Protein AF-A0A2H0S6E7-F1 (afdb_monomer)

Mean predicted aligned error: 13.84 Å

Foldseek 3Di:
DDDDDDDDDDDDDDDPDDDDDDPVVVVVCVVVVVVVVPVPPDPVVVVVVQVVQQVVVVVVVVVCCVVLQEAPDAQDVVVQLVCLVVVHADALVSQQDPRGRHKHKDALVRLVVQQVVVCPPPPNDGSSWHWFQFCVLDIDIGHSVNHDHPHMDIGTSNRGHDHHDD

pLDDT: mean 78.13, std 21.1, range [37.84, 97.75]

Sequence (166 aa):
MKPDETLPEGDENTQSEAEVPTEETAAWYAPYIEAGRQSGVIRGEEFEEVETARQRKEAELLRRREAKEVSPHDFDLNFIFRLNEIDVPLTRKDLVHETGNQAVVITREKLEEISELSSNYGDGRDLGYVDFIHVSGERRLIESEDIREGDVLILYPEELGDEEKT

Structure (mmCIF, N/CA/C/O backbone):
data_AF-A0A2H0S6E7-F1
#
_entry.id   AF-A0A2H0S6E7-F1
#
loop_
_atom_site.group_PDB
_atom_site.id
_atom_site.type_symbol
_atom_site.label_atom_id
_atom_site.label_alt_id
_atom_site.label_comp_id
_atom_site.label_asym_id
_atom_site.label_entity_id
_atom_site.label_seq_id
_atom_site.pdbx_PDB_ins_code
_atom_site.Cartn_x
_atom_site.Cartn_y
_atom_site.Cartn_z
_atom_site.occupancy
_atom_site.B_iso_or_equiv
_atom_site.auth_seq_id
_atom_site.auth_comp_id
_atom_site.auth_asym_id
_atom_site.auth_atom_id
_atom_site.pdbx_PDB_model_num
ATOM 1 N N . MET A 1 1 ? 19.839 0.578 59.502 1.00 45.38 1 MET A N 1
ATOM 2 C CA . MET A 1 1 ? 19.230 -0.220 58.417 1.00 45.38 1 MET A CA 1
ATOM 3 C C . MET A 1 1 ? 17.795 0.249 58.266 1.00 45.38 1 MET A C 1
ATOM 5 O O . MET A 1 1 ? 17.191 0.589 59.274 1.00 45.38 1 MET A O 1
ATOM 9 N N . LYS A 1 2 ? 17.369 0.440 57.015 1.00 51.38 2 LYS A N 1
ATOM 10 C CA . LYS A 1 2 ? 16.165 1.172 56.589 1.00 51.38 2 LYS A CA 1
ATOM 11 C C . LYS A 1 2 ? 14.859 0.459 57.003 1.00 51.38 2 LYS A C 1
ATOM 13 O O . LYS A 1 2 ? 14.926 -0.743 57.252 1.00 51.38 2 LYS A O 1
ATOM 18 N N . PRO A 1 3 ? 13.732 1.190 57.106 1.00 46.44 3 PRO A N 1
ATOM 19 C CA . PRO A 1 3 ? 12.453 0.639 57.534 1.00 46.44 3 PRO A CA 1
ATOM 20 C C . PRO A 1 3 ? 11.753 -0.164 56.431 1.00 46.44 3 PRO A C 1
ATOM 22 O O . PRO A 1 3 ? 12.040 -0.016 55.246 1.00 46.44 3 PRO A O 1
ATOM 25 N N . ASP A 1 4 ? 10.854 -1.010 56.916 1.00 46.75 4 ASP A N 1
ATOM 26 C CA . ASP A 1 4 ? 9.838 -1.805 56.238 1.00 46.75 4 ASP A CA 1
ATOM 27 C C . ASP A 1 4 ? 8.847 -0.877 55.503 1.00 46.75 4 ASP A C 1
ATOM 29 O O . ASP A 1 4 ? 8.225 -0.022 56.136 1.00 46.75 4 ASP A O 1
ATOM 33 N N . GLU A 1 5 ? 8.726 -1.011 54.181 1.00 49.41 5 GLU A N 1
ATOM 34 C CA . GLU A 1 5 ? 7.696 -0.350 53.368 1.00 49.41 5 GLU A CA 1
ATOM 35 C C . GLU A 1 5 ? 6.802 -1.432 52.759 1.00 49.41 5 GLU A C 1
ATOM 37 O O . GLU A 1 5 ? 7.127 -2.073 51.760 1.00 49.41 5 GLU A O 1
ATOM 42 N N . THR A 1 6 ? 5.659 -1.636 53.407 1.00 50.47 6 THR A N 1
ATOM 43 C CA . THR A 1 6 ? 4.494 -2.323 52.856 1.00 50.47 6 THR A CA 1
ATOM 44 C C . THR A 1 6 ? 3.800 -1.367 51.885 1.00 50.47 6 THR A C 1
ATOM 46 O O . THR A 1 6 ? 3.368 -0.287 52.285 1.00 50.47 6 THR A O 1
ATOM 49 N N . LEU A 1 7 ? 3.694 -1.750 50.610 1.00 48.72 7 LEU A N 1
ATOM 50 C CA . LEU A 1 7 ? 2.843 -1.065 49.633 1.00 48.72 7 LEU A CA 1
ATOM 51 C C . LEU A 1 7 ? 1.454 -1.731 49.607 1.00 48.72 7 LEU A C 1
ATOM 53 O O . LEU A 1 7 ? 1.390 -2.962 49.654 1.00 48.72 7 LEU A O 1
ATOM 57 N N . PRO A 1 8 ? 0.355 -0.957 49.548 1.00 47.78 8 PRO A N 1
ATOM 58 C CA . PRO A 1 8 ? -0.999 -1.498 49.487 1.00 47.78 8 PRO A CA 1
ATOM 59 C C . PRO A 1 8 ? -1.353 -2.030 48.090 1.00 47.78 8 PRO A C 1
ATOM 61 O O . PRO A 1 8 ? -0.970 -1.454 47.072 1.00 47.78 8 PRO A O 1
ATOM 64 N N . GLU A 1 9 ? -2.123 -3.119 48.071 1.00 48.03 9 GLU A N 1
ATOM 65 C CA . GLU A 1 9 ? -2.846 -3.627 46.902 1.00 48.03 9 GLU A CA 1
ATOM 66 C C . GLU A 1 9 ? -3.889 -2.590 46.455 1.00 48.03 9 GLU A C 1
ATOM 68 O O . GLU A 1 9 ? -4.710 -2.141 47.257 1.00 48.03 9 GLU A O 1
ATOM 73 N N . GLY A 1 10 ? -3.834 -2.194 45.182 1.00 37.84 10 GLY A N 1
ATOM 74 C CA . GLY A 1 10 ? -4.830 -1.346 44.533 1.00 37.84 10 GLY A CA 1
ATOM 75 C C . GLY A 1 10 ? -5.520 -2.118 43.414 1.00 37.84 10 GLY A C 1
ATOM 76 O O . GLY A 1 10 ? -4.942 -2.300 42.345 1.00 37.84 10 GLY A O 1
ATOM 77 N N . ASP A 1 11 ? -6.739 -2.577 43.690 1.00 49.28 11 ASP A N 1
ATOM 78 C CA . ASP A 1 11 ? -7.761 -2.904 42.694 1.00 49.28 11 ASP A CA 1
ATOM 79 C C . ASP A 1 11 ? -8.113 -1.634 41.922 1.00 49.28 11 ASP A C 1
ATOM 81 O O . ASP A 1 11 ? -8.662 -0.746 42.559 1.00 49.28 11 ASP A O 1
ATOM 85 N N . GLU A 1 12 ? -7.917 -1.565 40.599 1.00 46.47 12 GLU A N 1
ATOM 86 C CA . GLU A 1 12 ? -8.745 -0.711 39.729 1.00 46.47 12 GLU A CA 1
ATOM 87 C C . GLU A 1 12 ? -8.973 -1.365 38.357 1.00 46.47 12 GLU A C 1
ATOM 89 O O . GLU A 1 12 ? -8.114 -1.457 37.480 1.00 46.47 12 GLU A O 1
ATOM 94 N N . ASN A 1 13 ? -10.202 -1.853 38.225 1.00 49.59 13 ASN A N 1
ATOM 95 C CA . ASN A 1 13 ? -10.937 -2.082 36.998 1.00 49.59 13 ASN A CA 1
ATOM 96 C C . ASN A 1 13 ? -11.122 -0.743 36.264 1.00 49.59 13 ASN A C 1
ATOM 98 O O . ASN A 1 13 ? -11.917 0.078 36.717 1.00 49.59 13 ASN A O 1
ATOM 102 N N . THR A 1 14 ? -10.455 -0.545 35.125 1.00 41.72 14 THR A N 1
ATOM 103 C CA . THR A 1 14 ? -10.719 0.609 34.253 1.00 41.72 14 THR A CA 1
ATOM 104 C C . THR A 1 14 ? -11.032 0.121 32.847 1.00 41.72 14 THR A C 1
ATOM 106 O O . THR A 1 14 ? -10.150 -0.178 32.043 1.00 41.72 14 THR A O 1
ATOM 109 N N . GLN A 1 15 ? -12.331 0.022 32.569 1.00 45.66 15 GLN A N 1
ATOM 110 C CA . GLN A 1 15 ? -12.871 0.054 31.217 1.00 45.66 15 GLN A CA 1
ATOM 111 C C . GLN A 1 15 ? -12.485 1.413 30.615 1.00 45.66 15 GLN A C 1
ATOM 113 O O . GLN A 1 15 ? -12.929 2.440 31.119 1.00 45.66 15 GLN A O 1
ATOM 118 N N . SER A 1 16 ? -11.638 1.447 29.582 1.00 44.03 16 SER A N 1
ATOM 119 C CA . SER A 1 16 ? -11.405 2.686 28.836 1.00 44.03 16 SER A CA 1
ATOM 120 C C . SER A 1 16 ? -12.591 2.908 27.898 1.00 44.03 16 SER A C 1
ATOM 122 O O . SER A 1 16 ? -12.662 2.327 26.813 1.00 44.03 16 SER A O 1
ATOM 124 N N . GLU A 1 17 ? -13.558 3.697 28.354 1.00 42.41 17 GLU A N 1
ATOM 125 C CA . GLU A 1 17 ? -14.570 4.299 27.492 1.00 42.41 17 GLU A CA 1
ATOM 126 C C . GLU A 1 17 ? -13.861 5.169 26.445 1.00 42.41 17 GLU A C 1
ATOM 128 O O . GLU A 1 17 ? -13.003 5.985 26.777 1.00 42.41 17 GLU A O 1
ATOM 133 N N . ALA A 1 18 ? -14.185 4.959 25.169 1.00 42.47 18 ALA A N 1
ATOM 134 C CA . ALA A 1 18 ? -13.727 5.813 24.086 1.00 42.47 18 ALA A CA 1
ATOM 135 C C . ALA A 1 18 ? -14.282 7.228 24.310 1.00 42.47 18 ALA A C 1
ATOM 137 O O . ALA A 1 18 ? -15.495 7.443 24.245 1.00 42.47 18 ALA A O 1
ATOM 138 N N . GLU A 1 19 ? -13.401 8.181 24.610 1.00 43.06 19 GLU A N 1
ATOM 139 C CA . GLU A 1 19 ? -13.774 9.580 24.787 1.00 43.06 19 GLU A CA 1
ATOM 140 C C . GLU A 1 19 ? -14.281 10.149 23.456 1.00 43.06 19 GLU A C 1
ATOM 142 O O . GLU A 1 19 ? -13.556 10.263 22.468 1.00 43.06 19 GLU A O 1
ATOM 147 N N . VAL A 1 20 ? -15.566 10.499 23.433 1.00 51.00 20 VAL A N 1
ATOM 148 C CA . VAL A 1 20 ? -16.179 11.289 22.365 1.00 51.00 20 VAL A CA 1
ATOM 149 C C . VAL A 1 20 ? -15.522 12.680 22.379 1.00 51.00 20 VAL A C 1
ATOM 151 O O . VAL A 1 20 ? -15.433 13.272 23.459 1.00 51.00 20 VAL A O 1
ATOM 154 N N . PRO A 1 21 ? -15.074 13.235 21.234 1.00 42.25 21 PRO A N 1
ATOM 155 C CA . PRO A 1 21 ? -14.410 14.536 21.206 1.00 42.25 21 PRO A CA 1
ATOM 156 C C . PRO A 1 21 ? -15.311 15.625 21.799 1.00 42.25 21 PRO A C 1
ATOM 158 O O . PRO A 1 21 ? -16.470 15.774 21.405 1.00 42.25 21 PRO A O 1
ATOM 161 N N . THR A 1 22 ? -14.791 16.382 22.763 1.00 56.28 22 THR A N 1
ATOM 162 C CA . THR A 1 22 ? -15.520 17.460 23.443 1.00 56.28 22 THR A CA 1
ATOM 163 C C . THR A 1 22 ? -15.576 18.727 22.582 1.00 56.28 22 THR A C 1
ATOM 165 O O . THR A 1 22 ? -14.706 18.952 21.735 1.00 56.28 22 THR A O 1
ATOM 168 N N . GLU A 1 23 ? -16.564 19.602 22.830 1.00 50.84 23 GLU A N 1
ATOM 169 C CA . GLU A 1 23 ? -16.734 20.905 22.144 1.00 50.84 23 GLU A CA 1
ATOM 170 C C . GLU A 1 23 ? -15.456 21.773 22.145 1.00 50.84 23 GLU A C 1
ATOM 172 O O . GLU A 1 23 ? -15.263 22.603 21.258 1.00 50.84 23 GLU A O 1
ATOM 177 N N . GLU A 1 24 ? -14.546 21.549 23.094 1.00 44.34 24 GLU A N 1
ATOM 178 C CA . GLU A 1 24 ? -13.273 22.263 23.207 1.00 44.34 24 GLU A CA 1
ATOM 179 C C . GLU A 1 24 ? -12.261 21.866 22.115 1.00 44.34 24 GLU A C 1
ATOM 181 O O . GLU A 1 24 ? -11.566 22.729 21.576 1.00 44.34 24 GLU A O 1
ATOM 186 N N . THR A 1 25 ? -12.233 20.591 21.700 1.00 50.44 25 THR A N 1
ATOM 187 C CA . THR A 1 25 ? -11.406 20.151 20.557 1.00 50.44 25 THR A CA 1
ATOM 188 C C . THR A 1 25 ? -11.932 20.689 19.228 1.00 50.44 25 THR A C 1
ATOM 190 O O . THR A 1 25 ? -11.141 21.076 18.370 1.00 50.44 25 THR A O 1
ATOM 193 N N . ALA A 1 26 ? -13.253 20.827 19.079 1.00 48.19 26 ALA A N 1
ATOM 194 C CA . ALA A 1 26 ? -13.870 21.429 17.896 1.00 48.19 26 ALA A CA 1
ATOM 195 C C . ALA A 1 26 ? -13.549 22.933 17.758 1.00 48.19 26 ALA A C 1
ATOM 197 O O . ALA A 1 26 ? -13.371 23.435 16.647 1.00 48.19 26 ALA A O 1
ATOM 198 N N . ALA A 1 27 ? -13.410 23.653 18.876 1.00 43.56 27 ALA A N 1
ATOM 199 C CA . ALA A 1 27 ? -13.082 25.079 18.879 1.00 43.56 27 ALA A CA 1
ATOM 200 C C . ALA A 1 27 ? -11.638 25.382 18.431 1.00 43.56 27 ALA A C 1
ATOM 202 O O . ALA A 1 27 ? -11.373 26.467 17.913 1.00 43.56 27 ALA A O 1
ATOM 203 N N . TRP A 1 28 ? -10.708 24.430 18.581 1.00 43.50 28 TRP A N 1
ATOM 204 C CA . TRP A 1 28 ? -9.303 24.610 18.191 1.00 43.50 28 TRP A CA 1
ATOM 205 C C . TRP A 1 28 ? -9.097 24.594 16.664 1.00 43.50 28 TRP A C 1
ATOM 207 O O . TRP A 1 28 ? -8.212 25.276 16.147 1.00 43.50 28 TRP A O 1
ATOM 217 N N . TYR A 1 29 ? -9.957 23.882 15.927 1.00 41.94 29 TYR A N 1
ATOM 218 C CA . TYR A 1 29 ? -9.893 23.769 14.463 1.00 41.94 29 TYR A CA 1
ATOM 219 C C . TYR A 1 29 ? -10.697 24.840 13.711 1.00 41.94 29 TYR A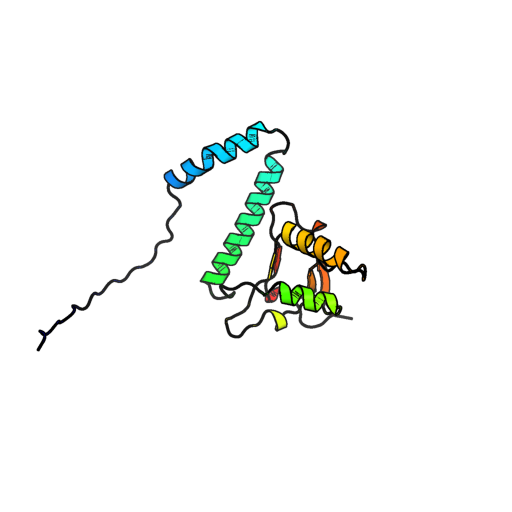 C 1
ATOM 221 O O . TYR A 1 29 ? -10.454 25.071 12.525 1.00 41.94 29 TYR A O 1
ATOM 229 N N . ALA A 1 30 ? -11.610 25.540 14.392 1.00 44.47 30 ALA A N 1
ATOM 230 C CA . ALA A 1 30 ? -12.478 26.555 13.795 1.00 44.47 30 ALA A CA 1
ATOM 231 C C . ALA A 1 30 ? -11.744 27.621 12.938 1.00 44.47 30 ALA A C 1
ATOM 233 O O . ALA A 1 30 ? -12.173 27.848 11.805 1.00 44.47 30 ALA A O 1
ATOM 234 N N . PRO A 1 31 ? -10.619 28.231 13.375 1.00 41.88 31 PRO A N 1
ATOM 235 C CA . PRO A 1 31 ? -9.940 29.249 12.567 1.00 41.88 31 PRO A CA 1
ATOM 236 C C . PRO A 1 31 ? -9.196 28.689 11.338 1.00 41.88 31 PRO A C 1
ATOM 238 O O . PRO A 1 31 ? -8.975 29.429 10.380 1.00 41.88 31 PRO A O 1
ATOM 241 N N . TYR A 1 32 ? -8.835 27.400 11.322 1.00 46.06 32 TYR A N 1
ATOM 242 C CA . TYR A 1 32 ? -8.163 26.769 10.174 1.00 46.06 32 TYR A CA 1
ATOM 243 C C . TYR A 1 32 ? -9.148 26.433 9.049 1.00 46.06 32 TYR A C 1
ATOM 245 O O . TYR A 1 32 ? -8.845 26.657 7.876 1.00 46.06 32 TYR A O 1
ATOM 253 N N . ILE A 1 33 ? -10.361 26.002 9.410 1.00 51.38 33 ILE A N 1
ATOM 254 C CA . ILE A 1 33 ? -11.469 25.795 8.463 1.00 51.38 33 ILE A CA 1
ATOM 255 C C . ILE A 1 33 ? -11.861 27.127 7.803 1.00 51.38 33 ILE A C 1
ATOM 257 O O . ILE A 1 33 ? -12.112 27.204 6.598 1.00 51.38 33 ILE A O 1
ATOM 261 N N . GLU A 1 34 ? -11.865 28.213 8.575 1.00 45.66 34 GLU A N 1
ATOM 262 C CA . GLU A 1 34 ? -12.273 29.531 8.088 1.00 45.66 34 GLU A CA 1
ATOM 263 C C . GLU A 1 34 ? -11.228 30.177 7.156 1.00 45.66 34 GLU A C 1
ATOM 265 O O . GLU A 1 34 ? -11.596 30.840 6.181 1.00 45.66 34 GLU A O 1
ATOM 270 N N . ALA A 1 35 ? -9.934 29.910 7.377 1.00 49.06 35 ALA A N 1
ATOM 271 C CA . ALA A 1 35 ? -8.847 30.347 6.497 1.00 49.06 35 ALA A CA 1
ATOM 272 C C . ALA A 1 35 ? -8.871 29.646 5.123 1.00 49.06 35 ALA A C 1
ATOM 274 O O . ALA A 1 35 ? -8.631 30.292 4.100 1.00 49.06 35 ALA A O 1
ATOM 275 N N . GLY A 1 36 ? -9.235 28.358 5.074 1.00 45.06 36 GLY A N 1
ATOM 276 C CA . GLY A 1 36 ? -9.428 27.621 3.818 1.00 45.06 36 GLY A CA 1
ATOM 277 C C . GLY A 1 36 ? -10.602 28.151 2.985 1.00 45.06 36 GLY A C 1
ATOM 278 O O . GLY A 1 36 ? -10.528 28.214 1.758 1.00 45.06 36 GLY A O 1
ATOM 279 N N . ARG A 1 37 ? -11.660 28.641 3.644 1.00 45.47 37 ARG A N 1
ATOM 280 C CA . ARG A 1 37 ? -12.848 29.211 2.986 1.00 45.47 37 ARG A CA 1
ATOM 281 C C . ARG A 1 37 ? -12.580 30.555 2.297 1.00 45.47 37 ARG A C 1
ATOM 283 O O . ARG A 1 37 ? -13.272 30.898 1.341 1.00 45.47 37 ARG A O 1
ATOM 290 N N . GLN A 1 38 ? -11.593 31.323 2.767 1.00 46.00 38 GLN A N 1
ATOM 291 C CA . GLN A 1 38 ? -11.274 32.652 2.229 1.00 46.00 38 GLN A CA 1
ATOM 292 C C . GLN A 1 38 ? -10.371 32.626 0.987 1.00 46.00 38 GLN A C 1
ATOM 294 O O . GLN A 1 38 ? -10.330 33.622 0.265 1.00 46.00 38 GLN A O 1
ATOM 299 N N . SER A 1 39 ? -9.668 31.521 0.704 1.00 46.34 39 SER A N 1
ATOM 300 C CA . SER A 1 39 ? -8.706 31.473 -0.408 1.00 46.34 39 SER A CA 1
ATOM 301 C C . SER A 1 39 ? -9.340 31.185 -1.773 1.00 46.34 39 SER A C 1
ATOM 303 O O . SER A 1 39 ? -8.715 31.467 -2.789 1.00 46.34 39 SER A O 1
ATOM 305 N N . GLY A 1 40 ? -10.578 30.677 -1.830 1.00 45.66 40 GLY A N 1
ATOM 306 C CA . GLY A 1 40 ? -11.354 30.549 -3.072 1.00 45.66 40 GLY A CA 1
ATOM 307 C C . GLY A 1 40 ? -10.752 29.646 -4.159 1.00 45.66 40 GLY A C 1
ATOM 308 O O . GLY A 1 40 ? -11.231 29.685 -5.291 1.00 45.66 40 GLY A O 1
ATOM 309 N N . VAL A 1 41 ? -9.726 28.846 -3.854 1.00 45.94 41 VAL A N 1
ATOM 310 C CA . VAL A 1 41 ? -9.036 28.005 -4.853 1.00 45.94 41 VAL A CA 1
ATOM 311 C C . VAL A 1 41 ? -9.563 26.572 -4.883 1.00 45.94 41 VAL A C 1
ATOM 313 O O . VAL A 1 41 ? -9.234 25.833 -5.804 1.00 45.94 41 VAL A O 1
ATOM 316 N N . ILE A 1 42 ? -10.460 26.186 -3.969 1.00 45.69 42 ILE A N 1
ATOM 317 C CA . ILE A 1 42 ? -10.987 24.825 -3.968 1.00 45.69 42 ILE A CA 1
ATOM 318 C C . ILE A 1 42 ? -12.498 24.786 -3.773 1.00 45.69 42 ILE A C 1
ATOM 320 O O . ILE A 1 42 ? -13.046 25.407 -2.861 1.00 45.69 42 ILE A O 1
ATOM 324 N N . ARG A 1 43 ? -13.186 24.071 -4.670 1.00 48.69 43 ARG A N 1
ATOM 325 C CA . ARG A 1 43 ? -14.610 23.753 -4.541 1.00 48.69 43 ARG A CA 1
ATOM 326 C C . ARG A 1 43 ? -14.778 22.920 -3.272 1.00 48.69 43 ARG A C 1
ATOM 328 O O . ARG A 1 43 ? -14.425 21.749 -3.269 1.00 48.69 43 ARG A O 1
ATOM 335 N N . GLY A 1 44 ? -15.295 23.538 -2.209 1.00 44.88 44 GLY A N 1
ATOM 336 C CA . GLY A 1 44 ? -15.376 22.944 -0.867 1.00 44.88 44 GLY A CA 1
ATOM 337 C C . GLY A 1 44 ? -16.019 21.554 -0.794 1.00 44.88 44 GLY A C 1
ATOM 338 O O . GLY A 1 44 ? -15.698 20.803 0.112 1.00 44.88 44 GLY A O 1
ATOM 339 N N . GLU A 1 45 ? -16.842 21.168 -1.770 1.00 50.91 45 GLU A N 1
ATOM 340 C CA . GLU A 1 45 ? -17.465 19.838 -1.829 1.00 50.91 45 GLU A CA 1
ATOM 341 C C . GLU A 1 45 ? -16.460 18.705 -2.120 1.00 50.91 45 GLU A C 1
ATOM 343 O O . GLU A 1 45 ? -16.577 17.622 -1.558 1.00 50.91 45 GLU A O 1
ATOM 348 N N . GLU A 1 46 ? -15.450 18.942 -2.965 1.00 48.59 46 GLU A N 1
ATOM 349 C CA . GLU A 1 46 ? -14.478 17.910 -3.367 1.00 48.59 46 GLU A CA 1
ATOM 350 C C . GLU A 1 46 ? -13.447 17.643 -2.259 1.00 48.59 46 GLU A C 1
ATOM 352 O O . GLU A 1 46 ? -13.043 16.504 -2.033 1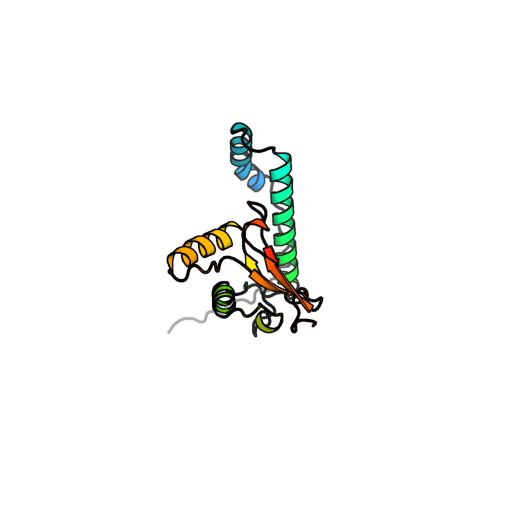.00 48.59 46 GLU A O 1
ATOM 357 N N . PHE A 1 47 ? -13.092 18.685 -1.502 1.00 53.38 47 PHE A N 1
ATOM 358 C CA . PHE A 1 47 ? -12.221 18.567 -0.330 1.00 53.38 47 PHE A CA 1
ATOM 359 C C . PHE A 1 47 ? -12.923 17.886 0.844 1.00 53.38 47 PHE A C 1
ATOM 361 O O . PHE A 1 47 ? -12.340 16.994 1.457 1.00 53.38 47 PHE A O 1
ATOM 368 N N . GLU A 1 48 ? -14.186 18.236 1.112 1.00 57.84 48 GLU A N 1
ATOM 369 C CA . GLU A 1 48 ? -14.990 17.552 2.131 1.00 57.84 48 GLU A CA 1
ATOM 370 C C . GLU A 1 48 ? -15.163 16.056 1.803 1.00 57.84 48 GLU A C 1
ATOM 372 O O . GLU A 1 48 ? -15.090 15.218 2.704 1.00 57.84 48 GLU A O 1
ATOM 377 N N . GLU A 1 49 ? -15.335 15.686 0.526 1.00 65.81 49 GLU A N 1
ATOM 378 C CA . GLU A 1 49 ? -15.443 14.282 0.105 1.00 65.81 49 GLU A CA 1
ATOM 379 C C . GLU A 1 49 ? -14.141 13.498 0.343 1.00 65.81 49 GLU A C 1
ATOM 381 O O . GLU A 1 49 ? -14.189 12.392 0.891 1.00 65.81 49 GLU A O 1
ATOM 386 N N . VAL A 1 50 ? -12.985 14.057 -0.035 1.00 59.34 50 VAL A N 1
ATOM 387 C CA . VAL A 1 50 ? -11.680 13.395 0.132 1.00 59.34 50 VAL A CA 1
ATOM 388 C C . VAL A 1 50 ? -11.293 13.278 1.602 1.00 59.34 50 VAL A C 1
ATOM 390 O O . VAL A 1 50 ? -10.896 12.198 2.042 1.00 59.34 50 VAL A O 1
ATOM 393 N N . GLU A 1 51 ? -11.471 14.341 2.385 1.00 67.19 51 GLU A N 1
ATOM 394 C CA . GLU A 1 51 ? -11.193 14.314 3.821 1.00 67.19 51 GLU A CA 1
ATOM 395 C C . GLU A 1 51 ? -12.072 13.267 4.520 1.00 67.19 51 GLU A C 1
ATOM 397 O O . GLU A 1 51 ? -11.584 12.454 5.308 1.00 67.19 51 GLU A O 1
ATOM 402 N N . THR A 1 52 ? -13.348 13.184 4.135 1.00 80.19 52 THR A N 1
ATOM 403 C CA . THR A 1 52 ? -14.260 12.152 4.636 1.00 80.19 52 THR A CA 1
ATOM 404 C C . THR A 1 52 ? -13.826 10.742 4.211 1.00 80.19 52 THR A C 1
ATOM 406 O O . THR A 1 52 ? -13.947 9.795 4.993 1.00 80.19 52 THR A O 1
ATOM 409 N N . ALA A 1 53 ? -13.333 10.556 2.982 1.00 82.38 53 ALA A N 1
ATOM 410 C CA . ALA A 1 53 ? -12.862 9.259 2.493 1.00 82.38 53 ALA A CA 1
ATOM 411 C C . ALA A 1 53 ? -11.608 8.788 3.242 1.00 82.38 53 ALA A C 1
ATOM 413 O O . ALA A 1 53 ? -11.569 7.646 3.710 1.00 82.38 53 ALA A O 1
ATOM 414 N N . ARG A 1 54 ? -10.630 9.678 3.428 1.00 90.69 54 ARG A N 1
ATOM 415 C CA . ARG A 1 54 ? -9.426 9.410 4.213 1.00 90.69 54 ARG A CA 1
ATOM 416 C C . ARG A 1 54 ? -9.758 9.067 5.661 1.00 90.69 54 ARG A C 1
ATOM 418 O O . ARG A 1 54 ? -9.341 8.015 6.137 1.00 90.69 54 ARG A O 1
ATOM 425 N N . GLN A 1 55 ? -10.568 9.890 6.329 1.00 91.50 55 GLN A N 1
ATOM 426 C CA . GLN A 1 55 ? -10.982 9.644 7.714 1.00 91.50 55 GLN A CA 1
ATOM 427 C C . GLN A 1 55 ? -11.668 8.279 7.869 1.00 91.50 55 GLN A C 1
ATOM 429 O O . GLN A 1 55 ? -11.417 7.568 8.838 1.00 91.50 55 GLN A O 1
ATOM 434 N N . ARG A 1 56 ? -12.497 7.863 6.899 1.00 92.25 56 ARG A N 1
ATOM 435 C CA . ARG A 1 56 ? -13.120 6.526 6.903 1.00 92.25 56 ARG A CA 1
ATOM 436 C C . ARG A 1 56 ? -12.093 5.401 6.774 1.00 92.25 56 ARG A C 1
ATOM 438 O O . ARG A 1 56 ? -12.207 4.410 7.491 1.00 92.25 56 ARG A O 1
ATOM 445 N N . LYS A 1 57 ? -11.112 5.536 5.876 1.00 93.19 57 LYS A N 1
ATOM 446 C CA . LYS A 1 57 ? -10.039 4.544 5.687 1.00 93.19 57 LYS A CA 1
ATOM 447 C C . LYS A 1 57 ? -9.172 4.413 6.942 1.00 93.19 57 LYS A C 1
ATOM 449 O O . LYS A 1 57 ? -8.905 3.300 7.385 1.00 93.19 57 LYS A O 1
ATOM 454 N N . GLU A 1 58 ? -8.788 5.537 7.543 1.00 95.00 58 GLU A N 1
ATOM 455 C CA . GLU A 1 58 ? -7.989 5.577 8.773 1.00 95.00 58 GLU A CA 1
ATOM 456 C C . GLU A 1 58 ? -8.770 5.035 9.984 1.00 95.00 58 GLU A C 1
ATOM 458 O O . GLU A 1 58 ? -8.221 4.268 10.778 1.00 95.00 58 GLU A O 1
ATOM 463 N N . ALA A 1 59 ? -10.065 5.353 10.101 1.00 93.25 59 ALA A N 1
ATOM 464 C CA . ALA A 1 59 ? -10.930 4.800 11.143 1.00 93.25 59 ALA A CA 1
ATOM 465 C C . ALA A 1 59 ? -11.103 3.278 11.007 1.00 93.25 59 ALA A C 1
ATOM 467 O O . ALA A 1 59 ? -11.076 2.560 12.006 1.00 93.25 59 ALA A O 1
ATOM 468 N N . GLU A 1 60 ? -11.242 2.767 9.782 1.00 95.38 60 GLU A N 1
ATOM 469 C CA . GLU A 1 60 ? -11.299 1.324 9.533 1.00 95.38 60 GLU A CA 1
ATOM 470 C C . GLU A 1 60 ? -9.971 0.633 9.877 1.00 95.38 60 GLU A C 1
ATOM 472 O O . GLU A 1 60 ? -9.978 -0.421 10.515 1.00 95.38 60 GLU A O 1
ATOM 477 N N . LEU A 1 61 ? -8.832 1.239 9.526 1.00 95.12 61 LEU A N 1
ATOM 478 C CA . LEU A 1 61 ? -7.513 0.733 9.912 1.00 95.12 61 LEU A CA 1
ATOM 479 C C . LEU A 1 61 ? -7.373 0.654 11.439 1.00 95.12 61 LEU A C 1
ATOM 481 O O . LEU A 1 61 ? -6.922 -0.366 11.966 1.00 95.12 61 LEU A O 1
ATOM 485 N N . LEU A 1 62 ? -7.795 1.698 12.159 1.00 95.62 62 LEU A N 1
ATOM 486 C CA . LEU A 1 62 ? -7.795 1.712 13.622 1.00 95.62 62 LEU A CA 1
ATOM 487 C C . LEU A 1 62 ? -8.678 0.595 14.194 1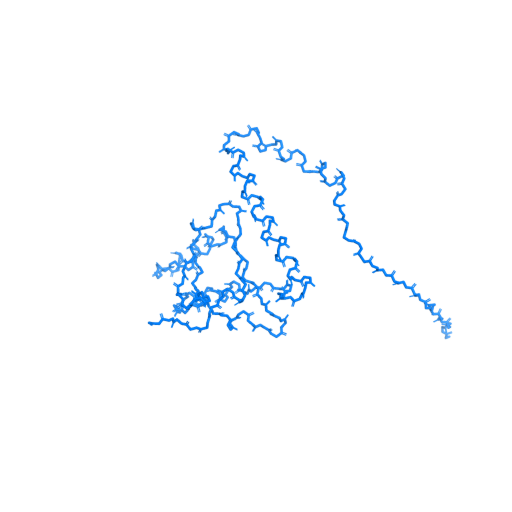.00 95.62 62 LEU A C 1
ATOM 489 O O . LEU A 1 62 ? -8.207 -0.188 15.019 1.00 95.62 62 LEU A O 1
ATOM 493 N N . ARG A 1 63 ? -9.913 0.453 13.694 1.00 96.81 63 ARG A N 1
ATOM 494 C CA . ARG A 1 63 ? -10.844 -0.611 14.106 1.00 96.81 63 ARG A CA 1
ATOM 495 C C . ARG A 1 63 ? -10.222 -2.002 13.953 1.00 96.81 63 ARG A C 1
ATOM 497 O O . ARG A 1 63 ? -10.348 -2.845 14.840 1.00 96.81 63 ARG A O 1
ATOM 504 N N . ARG A 1 64 ? -9.534 -2.254 12.837 1.00 95.25 64 ARG A N 1
ATOM 505 C CA . ARG A 1 64 ? -8.868 -3.540 12.561 1.00 95.25 64 ARG A CA 1
ATOM 506 C C . ARG A 1 64 ? -7.671 -3.793 13.474 1.00 95.25 64 ARG A C 1
ATOM 508 O O . ARG A 1 64 ? -7.459 -4.930 13.898 1.00 95.25 64 ARG A O 1
ATOM 515 N N . ARG A 1 65 ? -6.912 -2.747 13.813 1.00 94.62 65 ARG A N 1
ATOM 516 C CA . ARG A 1 65 ? -5.814 -2.821 14.791 1.00 94.62 65 ARG A CA 1
ATOM 517 C C . ARG A 1 65 ? -6.327 -3.160 16.190 1.00 94.62 65 ARG A C 1
ATOM 519 O O . ARG A 1 65 ? -5.777 -4.042 16.844 1.00 94.62 65 ARG A O 1
ATOM 526 N N . GLU A 1 66 ? -7.417 -2.531 16.625 1.00 94.31 66 GLU A N 1
ATOM 527 C CA . GLU A 1 66 ? -8.073 -2.834 17.906 1.00 94.31 66 GLU A CA 1
ATOM 528 C C . GLU A 1 66 ? -8.617 -4.269 17.953 1.00 94.31 66 GLU A C 1
ATOM 530 O O . GLU A 1 66 ? -8.465 -4.968 18.959 1.00 94.31 66 GLU A O 1
ATOM 535 N N . ALA A 1 67 ? -9.172 -4.748 16.835 1.00 95.00 67 ALA A N 1
ATOM 536 C CA . ALA A 1 67 ? -9.610 -6.132 16.662 1.00 95.00 67 ALA A CA 1
ATOM 537 C C . ALA A 1 67 ? -8.451 -7.143 16.528 1.00 95.00 67 ALA A C 1
ATOM 539 O O . ALA A 1 67 ? -8.696 -8.350 16.522 1.00 95.00 67 ALA A O 1
ATOM 540 N N . LYS A 1 68 ? -7.194 -6.674 16.459 1.00 93.81 68 LYS A N 1
ATOM 541 C CA . LYS A 1 68 ? -5.978 -7.477 16.225 1.00 93.81 68 LYS A CA 1
ATOM 542 C C . LYS A 1 68 ? -5.986 -8.247 14.899 1.00 93.81 68 LYS A C 1
ATOM 544 O O . LYS A 1 68 ? -5.286 -9.249 14.763 1.00 93.81 68 LYS A O 1
ATOM 549 N N . GLU A 1 69 ? -6.767 -7.783 13.927 1.00 93.38 69 GLU A N 1
ATOM 550 C CA . GLU A 1 69 ? -6.785 -8.311 12.556 1.00 93.38 69 GLU A CA 1
ATOM 551 C C . GLU A 1 69 ? -5.553 -7.830 11.771 1.00 93.38 69 G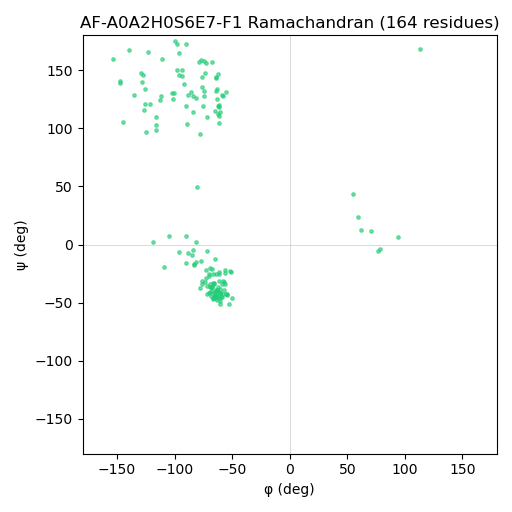LU A C 1
ATOM 553 O O . GLU A 1 69 ? -5.018 -8.557 10.933 1.00 93.38 69 GLU A O 1
ATOM 558 N N . VAL A 1 70 ? -5.079 -6.623 12.099 1.00 94.44 70 VAL A N 1
ATOM 559 C CA . VAL A 1 70 ? -3.899 -5.966 11.526 1.00 94.44 70 VAL A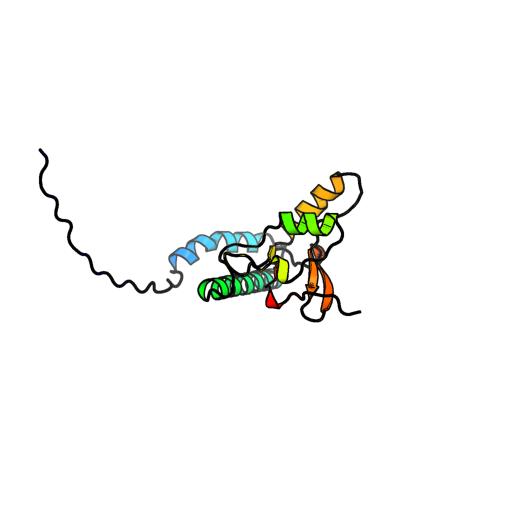 CA 1
ATOM 560 C C . VAL A 1 70 ? -2.974 -5.515 12.661 1.00 94.44 70 VAL A C 1
ATOM 562 O O . VAL A 1 70 ? -3.421 -5.143 13.746 1.00 94.44 70 VAL A O 1
ATOM 565 N N . SER A 1 71 ? -1.670 -5.559 12.419 1.00 95.00 71 SER A N 1
ATOM 566 C CA . SER A 1 71 ? -0.623 -5.096 13.321 1.00 95.00 71 SER A CA 1
ATOM 567 C C . SER A 1 71 ? -0.749 -3.586 13.575 1.00 95.00 71 SER A C 1
ATOM 569 O O . SER A 1 71 ? -1.102 -2.832 12.664 1.00 95.00 71 SER A O 1
ATOM 571 N N . PRO A 1 72 ? -0.406 -3.092 14.779 1.00 93.19 72 PRO A N 1
ATOM 572 C CA . PRO A 1 72 ? -0.275 -1.653 15.013 1.00 93.19 72 PRO A CA 1
ATOM 573 C C . PRO A 1 72 ? 0.874 -1.016 14.214 1.00 93.19 72 PRO A C 1
ATOM 575 O O . PRO A 1 72 ? 0.966 0.207 14.163 1.00 93.19 72 PRO A O 1
ATOM 578 N N . HIS A 1 73 ? 1.754 -1.827 13.619 1.00 93.12 73 HIS A N 1
ATOM 579 C CA . HIS A 1 73 ? 2.873 -1.374 12.805 1.00 93.12 73 HIS A CA 1
ATOM 580 C C . HIS A 1 73 ? 2.573 -1.543 11.318 1.00 93.12 73 HIS A C 1
ATOM 582 O O . HIS A 1 73 ? 2.200 -2.631 10.876 1.00 93.12 73 HIS A O 1
ATOM 588 N N . ASP A 1 74 ? 2.805 -0.476 10.560 1.00 93.75 74 ASP A N 1
ATOM 589 C CA . ASP A 1 74 ? 2.678 -0.485 9.107 1.00 93.75 74 ASP A CA 1
ATOM 590 C C . ASP A 1 74 ? 3.841 -1.218 8.439 1.00 93.75 74 ASP A C 1
ATOM 592 O O . ASP A 1 74 ? 4.918 -1.402 9.018 1.00 93.75 74 ASP A O 1
ATOM 596 N N . PHE A 1 75 ? 3.591 -1.660 7.212 1.00 94.31 75 PHE A N 1
ATOM 597 C CA . PHE A 1 75 ? 4.579 -2.306 6.366 1.00 94.31 75 PHE A CA 1
ATOM 598 C C . PHE A 1 75 ? 5.725 -1.345 6.007 1.00 94.31 75 PHE A C 1
ATOM 600 O O . PHE A 1 75 ? 5.515 -0.149 5.799 1.00 94.31 75 PHE A O 1
ATOM 607 N N . ASP A 1 76 ? 6.949 -1.868 5.912 1.00 93.06 76 ASP A N 1
ATOM 608 C CA . ASP A 1 76 ? 8.132 -1.066 5.586 1.00 93.06 76 ASP A CA 1
A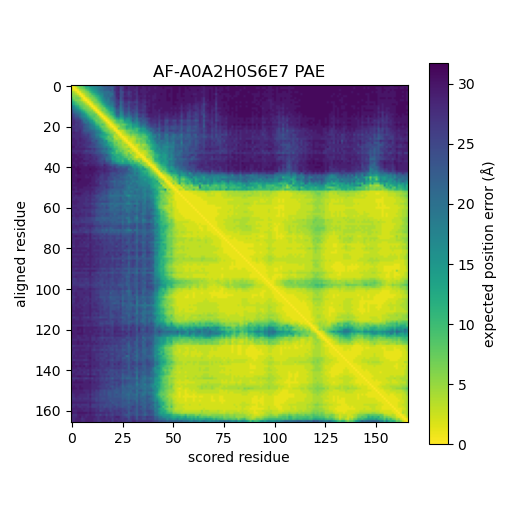TOM 609 C C . ASP A 1 76 ? 8.119 -0.632 4.114 1.00 93.06 76 ASP A C 1
ATOM 611 O O . ASP A 1 76 ? 8.367 -1.429 3.207 1.00 93.06 76 ASP A O 1
ATOM 615 N N . LEU A 1 77 ? 7.902 0.661 3.867 1.00 90.50 77 LEU A N 1
ATOM 616 C CA . LEU A 1 77 ? 7.898 1.221 2.514 1.00 90.50 77 LEU A CA 1
ATOM 617 C C . LEU A 1 77 ? 9.252 1.061 1.799 1.00 90.50 77 LEU A C 1
ATOM 619 O O . LEU A 1 77 ? 9.275 0.937 0.578 1.00 90.50 77 LEU A O 1
ATOM 623 N N . ASN A 1 78 ? 10.377 0.957 2.521 1.00 90.50 78 ASN A N 1
ATOM 624 C CA . ASN A 1 78 ? 11.669 0.665 1.883 1.00 90.50 78 ASN A CA 1
ATOM 625 C C . ASN A 1 78 ? 11.711 -0.739 1.271 1.00 90.50 78 ASN A C 1
ATOM 627 O O . ASN A 1 78 ? 12.502 -1.006 0.364 1.00 90.50 78 ASN A O 1
ATOM 631 N N . PHE A 1 79 ? 10.899 -1.669 1.779 1.00 92.31 79 PHE A N 1
ATOM 632 C CA . PHE A 1 79 ? 10.753 -2.982 1.168 1.00 92.31 79 PHE A CA 1
ATOM 633 C C . PHE A 1 79 ? 10.032 -2.885 -0.178 1.00 92.31 79 PHE A C 1
ATOM 635 O O . PHE A 1 79 ? 10.494 -3.499 -1.134 1.00 92.31 79 PHE A O 1
ATOM 642 N N . ILE A 1 80 ? 8.991 -2.050 -0.286 1.00 91.69 80 ILE A N 1
ATOM 643 C CA . ILE A 1 80 ? 8.291 -1.791 -1.557 1.00 91.69 80 ILE A CA 1
ATOM 644 C C . ILE A 1 80 ? 9.270 -1.265 -2.615 1.00 91.69 80 ILE A C 1
ATOM 646 O O . ILE A 1 80 ? 9.279 -1.756 -3.738 1.00 91.69 80 ILE A O 1
ATOM 650 N N . PHE A 1 81 ? 10.176 -0.351 -2.257 1.00 86.69 81 PHE A N 1
ATOM 651 C CA . PHE A 1 81 ? 11.159 0.154 -3.231 1.00 86.69 81 PHE A CA 1
ATOM 652 C C . PHE A 1 81 ? 12.113 -0.930 -3.709 1.00 86.69 81 PHE A C 1
ATOM 654 O O . PHE A 1 81 ? 12.366 -1.037 -4.904 1.00 86.69 81 PHE A O 1
ATOM 661 N N . ARG A 1 82 ? 12.601 -1.776 -2.797 1.00 90.38 82 ARG A N 1
ATOM 662 C CA . ARG A 1 82 ? 13.469 -2.901 -3.166 1.00 90.38 82 ARG A CA 1
ATOM 663 C C . ARG A 1 82 ? 12.769 -3.892 -4.086 1.00 90.38 82 ARG A C 1
ATOM 665 O O . ARG A 1 82 ? 13.425 -4.437 -4.963 1.00 90.38 82 ARG A O 1
ATOM 672 N N . LEU A 1 83 ? 11.472 -4.125 -3.883 1.00 93.50 83 LEU A N 1
ATOM 673 C CA . LEU A 1 83 ? 10.648 -4.949 -4.766 1.00 93.50 83 LEU A CA 1
ATOM 674 C C . LEU A 1 83 ? 10.544 -4.335 -6.170 1.00 93.50 83 LEU A C 1
ATOM 676 O O . LEU A 1 83 ? 10.827 -5.017 -7.156 1.00 93.50 83 LEU A O 1
ATOM 680 N N . ASN A 1 84 ? 10.254 -3.034 -6.256 1.00 91.69 84 ASN A N 1
ATOM 681 C CA . ASN A 1 84 ? 10.192 -2.304 -7.524 1.00 91.69 84 ASN A CA 1
ATOM 682 C C . ASN A 1 84 ? 11.542 -2.319 -8.267 1.00 91.69 84 ASN A C 1
ATOM 684 O O . ASN A 1 84 ? 11.584 -2.549 -9.473 1.00 91.69 84 ASN A O 1
ATOM 688 N N . GLU A 1 85 ? 12.665 -2.150 -7.557 1.00 90.00 85 GLU A N 1
ATOM 689 C CA . GLU A 1 85 ? 14.016 -2.178 -8.144 1.00 90.00 85 GLU A CA 1
ATOM 690 C C . GLU A 1 85 ? 14.342 -3.490 -8.873 1.00 90.00 85 GLU A C 1
ATOM 692 O O . GLU A 1 85 ? 15.125 -3.480 -9.834 1.00 90.00 85 GLU A O 1
ATOM 697 N N . ILE A 1 86 ? 13.769 -4.605 -8.409 1.00 92.25 86 ILE A N 1
ATOM 698 C CA . ILE A 1 86 ? 13.983 -5.952 -8.954 1.00 92.25 86 ILE A CA 1
ATOM 699 C C . ILE A 1 86 ? 12.798 -6.470 -9.784 1.00 92.25 86 ILE A C 1
ATOM 701 O O . ILE A 1 86 ? 12.831 -7.632 -10.184 1.00 92.25 86 ILE A O 1
ATOM 705 N N . ASP A 1 87 ? 11.792 -5.629 -10.052 1.00 91.62 87 ASP A N 1
ATOM 706 C CA . ASP A 1 87 ? 10.576 -5.966 -10.811 1.00 91.62 87 ASP A CA 1
ATOM 707 C C . ASP A 1 87 ? 9.812 -7.178 -10.235 1.00 91.62 87 ASP A C 1
ATOM 709 O O . ASP A 1 87 ? 9.380 -8.084 -10.952 1.00 91.62 87 ASP A O 1
ATOM 713 N N . VAL A 1 88 ? 9.680 -7.219 -8.904 1.00 95.81 88 VAL A N 1
ATOM 714 C CA . VAL A 1 88 ? 8.899 -8.238 -8.188 1.00 95.81 88 VAL A CA 1
ATOM 715 C C . VAL A 1 88 ? 7.676 -7.576 -7.553 1.00 95.81 88 VAL A C 1
ATOM 717 O O . VAL A 1 88 ? 7.850 -6.617 -6.807 1.00 95.81 88 VAL A O 1
ATOM 720 N N . PRO A 1 89 ? 6.452 -8.083 -7.783 1.00 96.69 89 PRO A N 1
ATOM 721 C CA . PRO A 1 89 ? 5.260 -7.520 -7.167 1.00 96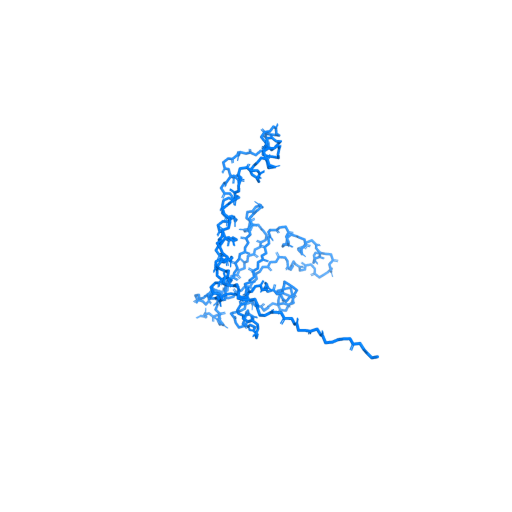.69 89 PRO A CA 1
ATOM 722 C C . PRO A 1 89 ? 5.186 -7.873 -5.679 1.00 96.69 89 PRO A C 1
ATOM 724 O O . PRO A 1 89 ? 5.558 -8.972 -5.261 1.00 96.69 89 PRO A O 1
ATOM 727 N N . LEU A 1 90 ? 4.619 -6.967 -4.890 1.00 97.31 90 LEU A N 1
ATOM 728 C CA . LEU A 1 90 ? 4.233 -7.212 -3.507 1.00 97.31 90 LEU A CA 1
ATOM 729 C C . LEU A 1 90 ? 3.149 -8.299 -3.433 1.00 97.31 90 LEU A C 1
ATOM 731 O O . LEU A 1 90 ? 2.155 -8.273 -4.166 1.00 97.31 90 LEU A O 1
ATOM 735 N N . THR A 1 91 ? 3.313 -9.250 -2.520 1.00 97.44 91 THR A N 1
ATOM 736 C CA . THR A 1 91 ? 2.386 -10.370 -2.322 1.00 97.44 91 THR A CA 1
ATOM 737 C C . THR A 1 91 ? 1.873 -10.424 -0.892 1.00 97.44 91 THR A C 1
ATOM 739 O O . THR A 1 91 ? 2.429 -9.816 0.021 1.00 97.44 91 THR A O 1
ATOM 742 N N . ARG A 1 92 ? 0.815 -11.206 -0.659 1.00 96.75 92 ARG A N 1
ATOM 743 C CA . ARG A 1 92 ? 0.265 -11.395 0.690 1.00 96.75 92 ARG A CA 1
ATOM 744 C C . ARG A 1 92 ? 1.318 -11.876 1.691 1.00 96.75 92 ARG A C 1
ATOM 746 O O . ARG A 1 92 ? 1.327 -11.396 2.821 1.00 96.75 92 ARG A O 1
ATOM 753 N N . LYS A 1 93 ? 2.180 -12.821 1.300 1.00 95.50 93 LYS A N 1
ATOM 754 C CA . LYS A 1 93 ? 3.232 -13.379 2.172 1.00 95.50 93 LYS A CA 1
ATOM 755 C C . LYS A 1 93 ? 4.182 -12.321 2.716 1.00 95.50 93 LYS A C 1
ATOM 757 O O . LYS A 1 93 ? 4.645 -12.487 3.839 1.00 95.50 93 LYS A O 1
ATOM 762 N N . ASP A 1 94 ? 4.443 -11.259 1.958 1.00 95.75 94 ASP A N 1
ATOM 763 C CA . ASP A 1 94 ? 5.349 -10.193 2.384 1.00 95.75 94 ASP A CA 1
ATOM 764 C C . ASP A 1 94 ? 4.780 -9.431 3.588 1.00 95.75 94 ASP A C 1
ATOM 766 O O . ASP A 1 94 ? 5.522 -9.053 4.487 1.00 95.75 94 ASP A O 1
ATOM 770 N N . LEU A 1 95 ? 3.453 -9.279 3.662 1.00 94.75 95 LEU A N 1
ATOM 771 C CA . LEU A 1 95 ? 2.774 -8.546 4.735 1.00 94.75 95 LEU A CA 1
ATOM 772 C C . LEU A 1 95 ? 2.526 -9.400 5.995 1.00 94.75 95 LEU A C 1
ATOM 774 O O . LEU A 1 95 ? 2.022 -8.892 7.000 1.00 94.75 95 LEU A O 1
ATOM 778 N N . VAL A 1 96 ? 2.847 -10.697 5.974 1.00 92.12 96 VAL A N 1
ATOM 779 C CA . VAL A 1 96 ? 2.684 -11.586 7.133 1.00 92.12 96 VAL A CA 1
ATOM 780 C C . VAL A 1 96 ? 3.961 -11.559 7.972 1.00 92.12 96 VAL A C 1
ATOM 782 O O . VAL A 1 96 ? 4.954 -12.201 7.636 1.00 92.12 96 VAL A O 1
ATOM 785 N N . HIS A 1 97 ? 3.925 -10.843 9.098 1.00 89.94 97 HIS A N 1
ATOM 786 C CA . HIS A 1 97 ? 5.057 -10.708 10.017 1.00 89.94 97 HIS A CA 1
ATOM 787 C C . HIS A 1 97 ? 4.809 -11.435 11.351 1.00 89.94 97 HIS A C 1
ATOM 789 O O . HIS A 1 97 ? 3.670 -11.680 11.751 1.00 89.94 97 HIS A O 1
ATOM 795 N N . GLU A 1 98 ? 5.876 -11.751 12.095 1.00 87.00 98 GLU A N 1
ATOM 796 C CA . GLU A 1 98 ? 5.778 -12.401 13.417 1.00 87.00 98 GLU A CA 1
ATOM 797 C C . GLU A 1 98 ? 5.017 -11.556 14.455 1.00 87.00 98 GLU A C 1
ATOM 799 O O . GLU A 1 98 ? 4.445 -12.088 15.405 1.00 87.00 98 GLU A O 1
ATOM 804 N N . THR A 1 99 ? 4.967 -10.238 14.248 1.00 86.19 99 THR A N 1
ATOM 805 C CA . THR A 1 99 ? 4.223 -9.275 15.077 1.00 86.19 99 THR A CA 1
ATOM 806 C C . THR A 1 99 ? 2.786 -9.047 14.594 1.00 86.19 99 THR A C 1
ATOM 808 O O . THR A 1 99 ? 2.092 -8.170 15.115 1.00 86.19 99 THR A O 1
ATOM 811 N N . GLY A 1 100 ? 2.331 -9.823 13.609 1.00 90.62 100 GLY A N 1
ATOM 812 C CA . GLY A 1 100 ? 1.003 -9.740 13.013 1.00 90.62 100 GLY A CA 1
ATOM 813 C C . GLY A 1 100 ? 1.017 -9.276 11.558 1.00 90.62 100 GLY A C 1
ATOM 814 O O . GLY A 1 100 ? 2.015 -8.794 11.031 1.00 90.62 100 GLY A O 1
ATOM 815 N N . ASN A 1 101 ? -0.140 -9.424 10.926 1.00 95.06 101 ASN A N 1
ATOM 816 C CA . ASN A 1 101 ? -0.431 -8.996 9.562 1.00 95.06 101 ASN A CA 1
ATOM 817 C C . ASN A 1 101 ? -0.274 -7.476 9.418 1.00 95.06 101 ASN A C 1
ATOM 819 O O . ASN A 1 101 ? -0.997 -6.739 10.076 1.00 95.06 101 ASN A O 1
ATOM 823 N N . GLN A 1 102 ? 0.638 -6.989 8.585 1.00 96.25 102 GLN A N 1
ATOM 824 C CA . GLN A 1 102 ? 0.879 -5.553 8.405 1.00 96.25 102 GLN A CA 1
ATOM 825 C C . GLN A 1 102 ? 0.066 -5.003 7.231 1.00 96.25 102 GLN A C 1
ATOM 827 O O . GLN A 1 102 ? -0.129 -5.694 6.238 1.00 96.25 102 GLN A O 1
ATOM 832 N N . ALA A 1 103 ? -0.402 -3.760 7.333 1.00 96.81 103 ALA A N 1
ATOM 833 C CA . ALA A 1 103 ? -1.002 -3.045 6.209 1.00 96.81 103 ALA A CA 1
ATOM 834 C C . ALA A 1 103 ? 0.042 -2.144 5.542 1.00 96.81 103 ALA A C 1
ATOM 836 O O . ALA A 1 103 ? 0.905 -1.578 6.217 1.00 96.81 103 ALA A O 1
ATOM 837 N N . VAL A 1 104 ? -0.051 -1.978 4.226 1.00 97.31 104 VAL A N 1
ATOM 838 C CA . VAL A 1 104 ? 0.648 -0.888 3.536 1.00 97.31 104 VAL A CA 1
ATOM 839 C C . VAL A 1 104 ? -0.195 0.361 3.698 1.00 97.31 104 VAL A C 1
ATOM 841 O O . VAL A 1 104 ? -1.367 0.339 3.341 1.00 97.31 104 VAL A O 1
ATOM 844 N N . VAL A 1 105 ? 0.393 1.438 4.208 1.00 96.75 105 VAL A N 1
ATOM 845 C CA . VAL A 1 105 ? -0.256 2.747 4.328 1.00 96.75 105 VAL A CA 1
ATOM 846 C C . VAL A 1 105 ? 0.646 3.766 3.652 1.00 96.75 105 VAL A C 1
ATOM 848 O O . VAL A 1 105 ? 1.782 3.969 4.080 1.00 96.75 105 VAL A O 1
ATOM 851 N N . ILE A 1 106 ? 0.168 4.384 2.576 1.00 95.31 106 ILE A N 1
ATOM 852 C CA . ILE A 1 106 ? 0.973 5.323 1.795 1.00 95.31 106 ILE A CA 1
ATOM 853 C C . ILE A 1 106 ? 0.108 6.432 1.201 1.00 95.31 106 ILE A C 1
ATOM 855 O O . ILE A 1 106 ? -1.012 6.197 0.752 1.00 95.31 106 ILE A O 1
ATOM 859 N N . THR A 1 107 ? 0.617 7.661 1.230 1.00 95.25 107 THR A N 1
ATOM 860 C CA . THR A 1 107 ? -0.056 8.822 0.639 1.00 95.25 107 THR A CA 1
ATOM 861 C C . THR A 1 107 ? 0.475 9.105 -0.759 1.00 95.25 107 THR A C 1
ATOM 863 O O . THR A 1 107 ? 1.550 8.630 -1.143 1.00 95.25 107 THR A O 1
ATOM 866 N N . ARG A 1 108 ? -0.269 9.923 -1.505 1.00 94.56 108 ARG A N 1
ATOM 867 C CA . ARG A 1 108 ? 0.141 10.429 -2.815 1.00 94.56 108 ARG A CA 1
ATOM 868 C C . ARG A 1 108 ? 1.520 11.091 -2.765 1.00 94.56 108 ARG A C 1
ATOM 870 O O . ARG A 1 108 ? 2.405 10.723 -3.530 1.00 94.56 108 ARG A O 1
ATOM 877 N N . GLU A 1 109 ? 1.707 12.023 -1.833 1.00 94.50 109 GLU A N 1
ATOM 878 C CA . GLU A 1 109 ? 2.922 12.839 -1.719 1.00 94.50 109 GLU A CA 1
ATOM 879 C C . GLU A 1 109 ? 4.143 11.962 -1.448 1.00 94.50 109 GLU A C 1
ATOM 881 O O . GLU A 1 109 ? 5.249 12.269 -1.885 1.00 94.50 109 GLU A O 1
ATOM 886 N N . LYS A 1 110 ? 3.944 10.838 -0.743 1.00 93.06 110 LYS A N 1
ATOM 887 C CA . LYS A 1 110 ? 5.032 9.907 -0.484 1.00 93.06 110 LYS A CA 1
ATOM 888 C C . LYS A 1 110 ? 5.508 9.244 -1.772 1.00 93.06 110 LYS A C 1
ATOM 890 O O . LYS A 1 110 ? 6.713 9.215 -1.994 1.00 93.06 110 LYS A O 1
ATOM 895 N N . LEU A 1 111 ? 4.588 8.749 -2.606 1.00 92.56 111 LEU A N 1
ATOM 896 C CA . LEU A 1 111 ? 4.907 8.180 -3.923 1.00 92.56 111 LEU A CA 1
ATOM 897 C C . LEU A 1 111 ? 5.582 9.204 -4.844 1.00 92.56 111 LEU A C 1
ATOM 899 O O . LEU A 1 111 ? 6.578 8.868 -5.480 1.00 92.56 111 LEU A O 1
ATOM 903 N N . GLU A 1 112 ? 5.111 10.454 -4.849 1.00 93.06 112 GLU A N 1
ATOM 904 C CA . GLU A 1 112 ? 5.738 11.551 -5.605 1.00 93.06 112 GLU A CA 1
ATOM 905 C C . GLU A 1 112 ? 7.178 11.818 -5.132 1.00 93.06 112 GLU A C 1
ATOM 907 O O . GLU A 1 112 ? 8.090 11.862 -5.955 1.00 93.06 112 GLU A O 1
ATOM 912 N N . GLU A 1 113 ? 7.422 11.885 -3.815 1.00 91.00 113 GLU A N 1
ATOM 913 C CA . GLU A 1 113 ? 8.773 12.039 -3.245 1.00 91.00 113 GLU A CA 1
ATOM 914 C C . GLU A 1 113 ? 9.722 10.930 -3.739 1.00 91.00 113 GLU A C 1
ATOM 916 O O . GLU A 1 113 ? 10.873 11.185 -4.094 1.00 91.00 113 GLU A O 1
ATOM 921 N N . ILE A 1 114 ? 9.246 9.685 -3.792 1.00 88.88 114 ILE A N 1
ATOM 922 C CA . ILE A 1 114 ? 10.042 8.537 -4.249 1.00 88.88 114 ILE A CA 1
ATOM 923 C C . ILE A 1 114 ? 10.300 8.603 -5.758 1.00 88.88 114 ILE A C 1
ATOM 925 O O . ILE A 1 114 ? 11.422 8.326 -6.197 1.00 88.88 114 ILE A O 1
ATOM 929 N N . SER A 1 115 ? 9.296 8.975 -6.552 1.00 88.62 115 SER A N 1
ATOM 930 C CA . SER A 1 115 ? 9.429 9.155 -8.004 1.00 88.62 115 SER A CA 1
ATOM 931 C C . SER A 1 115 ? 10.473 10.230 -8.334 1.00 88.62 115 SER A C 1
ATOM 933 O O . SER A 1 115 ? 11.397 10.004 -9.124 1.00 88.62 115 SER A O 1
ATOM 935 N N . GLU A 1 116 ? 10.432 11.367 -7.634 1.00 88.31 116 GLU A N 1
ATOM 936 C CA . GLU A 1 116 ? 11.420 12.438 -7.783 1.00 88.31 116 GLU A CA 1
ATOM 937 C C . GLU A 1 116 ? 12.831 11.988 -7.377 1.00 88.31 116 GLU A C 1
ATOM 939 O O . GLU A 1 116 ? 13.813 12.281 -8.068 1.00 88.31 116 GLU A O 1
ATOM 944 N N . LEU A 1 117 ? 12.959 11.256 -6.266 1.00 85.88 117 LEU A N 1
ATOM 945 C CA . LEU A 1 117 ? 14.249 10.745 -5.804 1.00 85.88 117 LEU A CA 1
ATOM 946 C C . LEU A 1 117 ? 14.837 9.720 -6.779 1.00 85.88 117 LEU A C 1
ATOM 948 O O . LEU A 1 117 ? 16.018 9.822 -7.109 1.00 85.88 117 LEU A O 1
ATOM 952 N N . SER A 1 118 ? 14.035 8.769 -7.263 1.00 82.50 118 SER A N 1
ATOM 953 C CA . SER A 1 118 ? 14.466 7.704 -8.185 1.00 82.50 118 SER A CA 1
ATOM 954 C C . SER A 1 118 ? 14.850 8.238 -9.566 1.00 82.50 118 SER A C 1
ATOM 956 O O . SER A 1 118 ? 15.887 7.851 -10.107 1.00 82.50 118 SER A O 1
ATOM 958 N N . SER A 1 119 ? 14.138 9.252 -10.064 1.00 78.12 119 SER A N 1
ATOM 959 C CA . SER A 1 119 ? 14.471 9.951 -11.315 1.00 78.12 119 SER A CA 1
ATOM 960 C C . SER A 1 119 ? 15.891 10.543 -11.330 1.00 78.12 119 SER A C 1
ATOM 962 O O . SER A 1 119 ? 16.497 10.706 -12.392 1.00 78.12 119 SER A O 1
ATOM 964 N N . ASN A 1 120 ? 16.468 10.829 -10.157 1.00 72.25 120 ASN A N 1
ATOM 965 C CA . ASN A 1 120 ? 17.825 11.362 -10.024 1.00 72.25 120 ASN A CA 1
ATOM 966 C C . ASN A 1 120 ? 18.932 10.284 -10.025 1.00 72.25 120 ASN A C 1
ATOM 968 O O . ASN A 1 120 ? 20.110 10.639 -10.118 1.00 72.25 120 ASN A O 1
ATOM 972 N N . TYR A 1 121 ? 18.599 8.986 -9.962 1.00 67.00 121 TYR A N 1
ATOM 973 C CA . TYR A 1 121 ? 19.577 7.882 -9.898 1.00 67.00 121 TYR A CA 1
ATOM 974 C C . TYR A 1 121 ? 20.167 7.461 -11.258 1.00 67.00 121 TYR A C 1
ATOM 976 O O . TYR A 1 121 ? 21.029 6.584 -11.321 1.00 67.00 121 TYR A O 1
ATOM 984 N N . GLY A 1 122 ? 19.791 8.133 -12.351 1.00 63.53 122 GLY A N 1
ATOM 985 C CA . GLY A 1 122 ? 20.486 8.056 -13.643 1.00 63.53 122 GLY A CA 1
ATOM 986 C C . GLY A 1 122 ? 20.226 6.798 -14.479 1.00 63.53 122 GLY A C 1
ATOM 987 O O . GLY A 1 122 ? 20.673 6.751 -15.625 1.00 63.53 122 GLY A O 1
ATOM 988 N N . ASP A 1 123 ? 19.489 5.814 -13.959 1.00 75.56 123 ASP A N 1
ATOM 989 C CA . ASP A 1 123 ? 18.979 4.678 -14.738 1.00 75.56 123 ASP A CA 1
ATOM 990 C C . ASP A 1 123 ? 17.601 4.956 -15.374 1.00 75.56 123 ASP A C 1
ATOM 992 O O . ASP A 1 123 ? 17.138 4.176 -16.206 1.00 75.56 123 ASP A O 1
ATOM 996 N N . GLY A 1 124 ? 16.991 6.099 -15.033 1.00 72.06 124 GLY A N 1
ATOM 997 C CA . GLY A 1 124 ? 15.729 6.580 -15.590 1.00 72.06 124 GLY A CA 1
ATOM 998 C C . GLY A 1 124 ? 14.506 5.772 -15.162 1.00 72.06 124 GLY A C 1
ATOM 999 O O . GLY A 1 124 ? 13.451 5.940 -15.772 1.00 72.06 124 GLY A O 1
ATOM 1000 N N . ARG A 1 125 ? 14.634 4.886 -14.167 1.00 78.88 125 ARG A N 1
ATOM 1001 C CA . ARG A 1 125 ? 13.501 4.136 -13.628 1.00 78.88 125 ARG A CA 1
ATOM 1002 C C . ARG A 1 125 ? 12.784 4.979 -12.584 1.00 78.88 125 ARG A C 1
ATOM 1004 O O . ARG A 1 125 ? 13.403 5.469 -11.645 1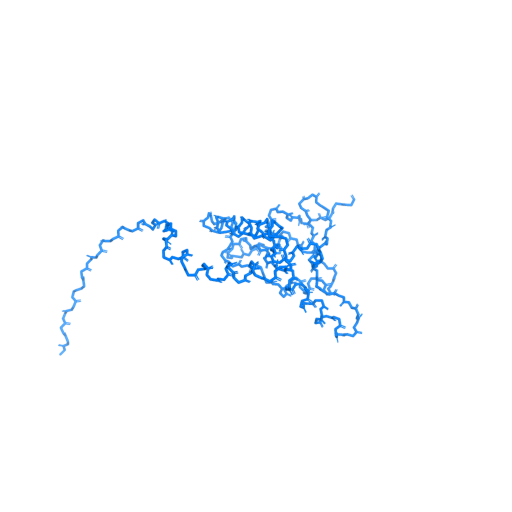.00 78.88 125 ARG A O 1
ATOM 1011 N N . ASP A 1 126 ? 11.478 5.118 -12.759 1.00 83.75 126 ASP A N 1
ATOM 1012 C CA . ASP A 1 126 ? 10.603 5.574 -11.688 1.00 83.75 126 ASP A CA 1
ATOM 1013 C C . ASP A 1 126 ? 10.399 4.408 -10.712 1.00 83.75 126 ASP A C 1
ATOM 1015 O O . ASP A 1 126 ? 10.217 3.276 -11.151 1.00 83.75 126 ASP A O 1
ATOM 1019 N N . LEU A 1 127 ? 10.483 4.659 -9.407 1.00 85.88 127 LEU A N 1
ATOM 1020 C CA . LEU A 1 127 ? 10.209 3.680 -8.347 1.00 85.88 127 LEU A CA 1
ATOM 1021 C C . LEU A 1 127 ? 9.040 4.108 -7.443 1.00 85.88 127 LEU A C 1
ATOM 1023 O O . LEU A 1 127 ? 8.735 3.414 -6.470 1.00 85.88 127 LEU A O 1
ATOM 1027 N N . GLY A 1 128 ? 8.400 5.242 -7.739 1.00 90.06 128 GLY A N 1
ATOM 1028 C CA . GLY A 1 128 ? 7.294 5.846 -6.999 1.00 90.06 128 GLY A CA 1
ATOM 1029 C C . GLY A 1 128 ? 5.935 5.221 -7.304 1.00 90.06 128 GLY A C 1
ATOM 1030 O O . GLY A 1 128 ? 4.965 5.933 -7.549 1.00 90.06 128 GLY A O 1
ATOM 1031 N N . TYR A 1 129 ? 5.848 3.893 -7.260 1.00 93.81 129 TYR A N 1
ATOM 1032 C CA . TYR A 1 129 ? 4.607 3.144 -7.460 1.00 93.81 129 TYR A CA 1
ATOM 1033 C C . TYR A 1 129 ? 4.492 1.965 -6.487 1.00 93.81 129 TYR A C 1
ATOM 1035 O O . TYR A 1 129 ? 5.458 1.571 -5.832 1.00 93.81 129 TYR A O 1
ATOM 1043 N N . VAL A 1 130 ? 3.302 1.377 -6.392 1.00 96.06 130 VAL A N 1
ATOM 1044 C CA . VAL A 1 130 ? 3.058 0.112 -5.689 1.00 96.06 130 VAL A CA 1
ATOM 1045 C C . VAL A 1 130 ? 2.602 -0.927 -6.704 1.00 96.06 130 VAL A C 1
ATOM 1047 O O . VAL A 1 130 ? 1.490 -0.843 -7.218 1.00 96.06 130 VAL A O 1
ATOM 1050 N N . ASP A 1 131 ? 3.455 -1.910 -6.982 1.00 96.31 131 ASP A N 1
ATOM 1051 C CA . ASP A 1 131 ? 3.124 -3.077 -7.800 1.00 96.31 131 ASP A CA 1
ATOM 1052 C C . ASP A 1 131 ? 2.831 -4.281 -6.901 1.00 96.31 131 ASP A C 1
ATOM 1054 O O . ASP A 1 131 ? 3.585 -4.573 -5.972 1.00 96.31 131 ASP A O 1
ATOM 1058 N N . PHE A 1 132 ? 1.711 -4.960 -7.135 1.00 97.50 132 PHE A N 1
ATOM 1059 C CA . PHE A 1 132 ? 1.233 -6.034 -6.272 1.00 97.50 132 PHE A CA 1
ATOM 1060 C C . PHE A 1 132 ? 0.366 -7.051 -7.012 1.00 97.50 132 PHE A C 1
ATOM 1062 O O . PHE A 1 132 ? -0.243 -6.772 -8.045 1.00 97.50 132 PHE A O 1
ATOM 1069 N N . ILE A 1 133 ? 0.248 -8.246 -6.437 1.00 97.75 133 ILE A N 1
ATOM 1070 C CA . ILE A 1 133 ? -0.737 -9.238 -6.872 1.00 97.75 133 ILE A CA 1
ATOM 1071 C C . ILE A 1 133 ? -2.025 -9.018 -6.085 1.00 97.75 133 ILE A C 1
ATOM 1073 O O . ILE A 1 133 ? -2.038 -9.159 -4.866 1.00 97.75 133 ILE A O 1
ATOM 1077 N N . HIS A 1 134 ? -3.128 -8.714 -6.761 1.00 97.31 134 HIS A N 1
ATOM 1078 C CA . HIS A 1 134 ? -4.454 -8.642 -6.147 1.00 97.31 134 HIS A CA 1
ATOM 1079 C C . HIS A 1 134 ? -4.979 -10.049 -5.812 1.00 97.31 134 HIS A C 1
ATOM 1081 O O . HIS A 1 134 ? -4.626 -11.030 -6.466 1.00 97.31 134 HIS A O 1
ATOM 1087 N N . VAL A 1 135 ? -5.896 -10.178 -4.848 1.00 96.00 135 VAL A N 1
ATOM 1088 C CA . VAL A 1 135 ? -6.498 -11.463 -4.428 1.00 96.00 135 VAL A CA 1
ATOM 1089 C C . VAL A 1 135 ? -7.164 -12.245 -5.572 1.00 96.00 135 VAL A C 1
ATOM 1091 O O . VAL A 1 135 ? -7.311 -13.468 -5.507 1.00 96.00 135 VAL A O 1
ATOM 1094 N N . SER A 1 136 ? -7.536 -11.567 -6.662 1.00 95.75 136 SER A N 1
ATOM 1095 C CA . SER A 1 136 ? -8.028 -12.219 -7.883 1.00 95.75 136 SER A CA 1
ATOM 1096 C C . SER A 1 136 ? -6.957 -13.044 -8.612 1.00 95.75 136 SER A C 1
ATOM 1098 O O . SER A 1 136 ? -7.328 -13.956 -9.359 1.00 95.75 136 SER A O 1
ATOM 1100 N N . GLY A 1 137 ? -5.672 -12.766 -8.374 1.00 93.38 137 GLY A N 1
ATOM 1101 C CA . GLY A 1 137 ? -4.510 -13.244 -9.128 1.00 93.38 137 GLY A CA 1
ATOM 1102 C C . GLY A 1 137 ? -4.044 -12.276 -10.223 1.00 93.38 137 GLY A C 1
ATOM 1103 O O . GLY A 1 137 ? -3.196 -12.642 -11.023 1.00 93.38 137 GLY A O 1
ATOM 1104 N N . GLU A 1 138 ? -4.618 -11.075 -10.305 1.00 96.19 138 GLU A N 1
ATOM 1105 C CA . GLU A 1 138 ? -4.228 -10.038 -11.271 1.00 96.19 138 GLU A CA 1
ATOM 1106 C C . GLU A 1 138 ? -3.066 -9.202 -10.717 1.00 96.19 138 GLU A C 1
ATOM 1108 O O . GLU A 1 138 ? -3.159 -8.724 -9.585 1.00 96.19 138 GLU A O 1
ATOM 1113 N N . ARG A 1 139 ? -2.005 -8.991 -11.507 1.00 96.50 139 ARG A N 1
ATOM 1114 C CA . ARG A 1 139 ? -0.953 -8.017 -11.184 1.00 96.50 139 ARG A CA 1
ATOM 1115 C C . ARG A 1 139 ? -1.474 -6.603 -11.436 1.00 96.50 139 ARG A C 1
ATOM 1117 O O . ARG A 1 139 ? -2.015 -6.323 -12.505 1.00 96.50 139 ARG A O 1
ATOM 1124 N N . ARG A 1 140 ? -1.350 -5.728 -10.443 1.00 95.94 140 ARG A N 1
ATOM 1125 C CA . ARG A 1 140 ? -1.820 -4.342 -10.480 1.00 95.94 140 ARG A CA 1
ATOM 1126 C C . ARG A 1 140 ? -0.708 -3.407 -10.053 1.00 95.94 140 ARG A C 1
ATOM 1128 O O . ARG A 1 140 ? 0.084 -3.742 -9.183 1.00 95.94 140 ARG A O 1
ATOM 1135 N N . LEU A 1 141 ? -0.727 -2.219 -10.634 1.00 95.44 141 LEU A N 1
ATOM 1136 C CA . LEU A 1 141 ? 0.202 -1.145 -10.341 1.00 95.44 141 LEU A CA 1
ATOM 1137 C C . LEU A 1 141 ? -0.612 0.097 -9.975 1.00 95.44 141 LEU A C 1
ATOM 1139 O O . LEU A 1 141 ? -1.616 0.378 -10.629 1.00 95.44 141 LEU A O 1
ATOM 1143 N N . ILE A 1 142 ? -0.214 0.773 -8.898 1.00 95.69 142 ILE A N 1
ATOM 1144 C CA . ILE A 1 142 ? -0.791 2.041 -8.439 1.00 95.69 142 ILE A CA 1
ATOM 1145 C C . ILE A 1 142 ? 0.322 3.085 -8.405 1.00 95.69 142 ILE A C 1
ATOM 1147 O O . ILE A 1 142 ? 1.308 2.914 -7.683 1.00 95.69 142 ILE A O 1
ATOM 1151 N N . GLU A 1 143 ? 0.150 4.162 -9.157 1.00 94.94 143 GLU A N 1
ATOM 1152 C CA . GLU A 1 143 ? 1.037 5.327 -9.176 1.00 94.94 143 GLU A CA 1
ATOM 1153 C C . GLU A 1 143 ? 0.479 6.439 -8.275 1.00 94.94 143 GLU A C 1
ATOM 1155 O O . GLU A 1 143 ? -0.642 6.364 -7.762 1.00 94.94 143 GLU A O 1
ATOM 1160 N N . SER A 1 144 ? 1.249 7.508 -8.068 1.00 94.00 144 SER A N 1
ATOM 1161 C CA . SER A 1 144 ? 0.768 8.671 -7.311 1.00 94.00 144 SER A CA 1
ATOM 1162 C C . SER A 1 144 ? -0.480 9.307 -7.936 1.00 94.00 144 SER A C 1
ATOM 1164 O O . SER A 1 144 ? -1.362 9.768 -7.211 1.00 94.00 144 SER A O 1
ATOM 1166 N N . GLU A 1 145 ? -0.593 9.300 -9.267 1.00 92.31 145 GLU A N 1
ATOM 1167 C CA . GLU A 1 145 ? -1.729 9.872 -9.999 1.00 92.31 145 GLU A CA 1
ATOM 1168 C C . GLU A 1 145 ? -3.056 9.150 -9.716 1.00 92.31 145 GLU A C 1
ATOM 1170 O O . GLU A 1 145 ? -4.118 9.773 -9.789 1.00 92.31 145 GLU A O 1
ATOM 1175 N N . ASP A 1 146 ? -2.996 7.877 -9.319 1.00 93.69 146 ASP A N 1
ATOM 1176 C CA . ASP A 1 146 ? -4.161 7.070 -8.950 1.00 93.69 146 ASP A CA 1
ATOM 1177 C C . ASP A 1 146 ? -4.703 7.411 -7.550 1.00 93.69 146 ASP A C 1
ATOM 1179 O O . ASP A 1 146 ? -5.827 7.035 -7.197 1.00 93.69 146 ASP A O 1
ATOM 1183 N N . ILE A 1 147 ? -3.925 8.137 -6.738 1.00 92.00 147 ILE A N 1
ATOM 1184 C CA . ILE A 1 147 ? -4.308 8.580 -5.397 1.00 92.00 147 ILE A CA 1
ATOM 1185 C C . ILE A 1 147 ? -4.721 10.055 -5.463 1.00 92.00 147 ILE A C 1
ATOM 1187 O O . ILE A 1 147 ? -3.972 10.930 -5.909 1.00 92.00 147 ILE A O 1
ATOM 1191 N N . ARG A 1 148 ? -5.937 10.357 -4.994 1.00 91.06 148 ARG A N 1
ATOM 1192 C CA . ARG A 1 148 ? -6.416 11.744 -4.886 1.00 91.06 148 ARG A CA 1
ATOM 1193 C C . ARG A 1 148 ? -5.553 12.522 -3.886 1.00 91.06 148 ARG A C 1
ATOM 1195 O O . ARG A 1 148 ? -5.142 11.979 -2.864 1.00 91.06 148 ARG A O 1
ATOM 1202 N N . GLU A 1 149 ? -5.299 13.796 -4.173 1.00 88.56 149 GLU A N 1
ATOM 1203 C CA . GLU A 1 149 ? -4.558 14.690 -3.274 1.00 88.56 149 GLU A CA 1
ATOM 1204 C C . GLU A 1 149 ? -5.212 14.730 -1.885 1.00 88.56 149 GLU A C 1
ATOM 1206 O O . GLU A 1 149 ? -6.428 14.880 -1.777 1.00 88.56 149 GLU A O 1
ATOM 1211 N N . GLY A 1 150 ? -4.419 14.555 -0.825 1.00 88.31 150 GLY A N 1
ATOM 1212 C CA . GLY A 1 150 ? -4.915 14.494 0.552 1.00 88.31 150 GLY A CA 1
ATOM 1213 C C . GLY A 1 150 ? -5.557 13.165 0.980 1.00 88.31 150 GLY A C 1
ATOM 1214 O O . GLY A 1 150 ? -5.879 13.034 2.164 1.00 88.31 150 GLY A O 1
ATOM 1215 N N . ASP A 1 151 ? -5.711 12.182 0.084 1.00 92.19 151 ASP A N 1
ATOM 1216 C CA . ASP A 1 151 ? -6.186 10.823 0.389 1.00 92.19 151 ASP A CA 1
ATOM 1217 C C . ASP A 1 151 ? -5.023 9.869 0.745 1.00 92.19 151 ASP A C 1
ATOM 1219 O O . ASP A 1 151 ? -3.840 10.194 0.629 1.00 92.19 151 ASP A O 1
ATOM 1223 N N . VAL A 1 152 ? -5.366 8.660 1.190 1.00 93.62 152 VAL A N 1
ATOM 1224 C CA . VAL A 1 152 ? -4.426 7.598 1.555 1.00 93.62 152 VAL A CA 1
ATOM 1225 C C . VAL A 1 152 ? -4.776 6.286 0.849 1.00 93.62 152 VAL A C 1
ATOM 1227 O O . VAL A 1 152 ? -5.948 5.904 0.732 1.00 93.62 152 VAL A O 1
ATOM 1230 N N . LEU A 1 153 ? -3.753 5.572 0.386 1.00 95.75 153 LEU A N 1
ATOM 1231 C CA . LEU A 1 153 ? -3.849 4.173 -0.008 1.00 95.75 153 LEU A CA 1
ATOM 1232 C C . LEU A 1 153 ? -3.586 3.300 1.220 1.00 95.75 153 LEU A C 1
ATOM 1234 O O . LEU A 1 153 ? -2.568 3.460 1.894 1.00 95.75 153 LEU A O 1
ATOM 1238 N N . ILE A 1 154 ? -4.495 2.362 1.483 1.00 97.25 154 ILE A N 1
ATOM 1239 C CA . ILE A 1 154 ? -4.308 1.314 2.485 1.00 97.25 154 ILE A CA 1
ATOM 1240 C C . ILE A 1 154 ? -4.525 -0.028 1.795 1.00 97.25 154 ILE A C 1
ATOM 1242 O O . ILE A 1 154 ? -5.603 -0.237 1.244 1.00 97.25 154 ILE A O 1
ATOM 1246 N N . LEU A 1 155 ? -3.519 -0.904 1.815 1.00 97.00 155 LEU A N 1
ATOM 1247 C CA . LEU A 1 155 ? -3.636 -2.284 1.335 1.00 97.00 155 LEU A CA 1
ATOM 1248 C C . LEU A 1 155 ? -3.515 -3.252 2.509 1.00 97.00 155 LEU A C 1
ATO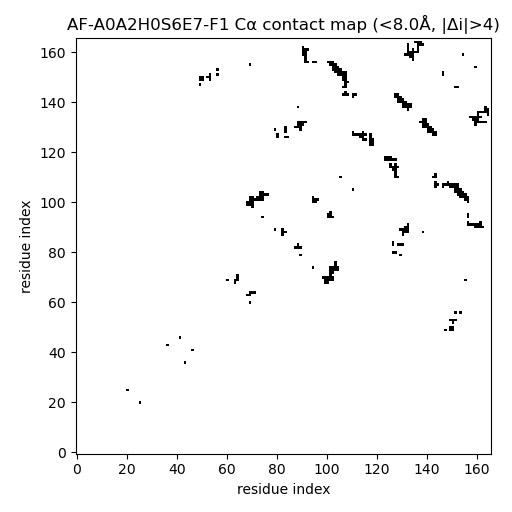M 1250 O O . LEU A 1 155 ? -2.517 -3.239 3.238 1.00 97.00 155 LEU A O 1
ATOM 1254 N N . TYR A 1 156 ? -4.518 -4.108 2.666 1.00 97.12 156 TYR A N 1
ATOM 1255 C CA . TYR A 1 156 ? -4.559 -5.155 3.678 1.00 97.12 156 TYR A CA 1
ATOM 1256 C C . TYR A 1 156 ? -4.139 -6.517 3.104 1.00 97.12 156 TYR A C 1
ATOM 1258 O O . TYR A 1 156 ? -4.405 -6.794 1.934 1.00 97.12 156 TYR A O 1
ATOM 1266 N N . PRO A 1 157 ? -3.548 -7.427 3.901 1.00 95.56 157 PRO A N 1
ATOM 1267 C CA . PRO A 1 157 ? -3.047 -8.715 3.396 1.00 95.56 157 PRO A CA 1
ATOM 1268 C C . PRO A 1 157 ? -4.083 -9.577 2.664 1.00 95.56 157 PRO A C 1
ATOM 1270 O O . PRO A 1 157 ? -3.753 -10.296 1.719 1.00 95.56 157 PRO A O 1
ATOM 1273 N N . GLU A 1 158 ? -5.348 -9.528 3.073 1.00 94.25 158 GLU A N 1
ATOM 1274 C CA . GLU A 1 158 ? -6.427 -10.273 2.426 1.00 94.25 158 GLU A CA 1
ATOM 1275 C C . GLU A 1 158 ? -6.782 -9.758 1.023 1.00 94.25 158 GLU A C 1
ATOM 1277 O O . GLU A 1 158 ? -7.350 -10.513 0.231 1.00 94.25 158 GLU A O 1
ATOM 1282 N N . GLU A 1 159 ? -6.417 -8.517 0.692 1.00 95.25 159 GLU A N 1
ATOM 1283 C CA . GLU A 1 159 ? -6.612 -7.917 -0.633 1.00 95.25 159 GLU A CA 1
ATOM 1284 C C . GLU A 1 159 ? -5.521 -8.338 -1.624 1.00 95.25 159 GLU A C 1
ATOM 1286 O O . GLU A 1 159 ? -5.701 -8.205 -2.839 1.00 95.25 159 GLU A O 1
ATOM 1291 N N . LEU A 1 160 ? -4.415 -8.894 -1.121 1.00 96.44 160 LEU A N 1
ATOM 1292 C CA . LEU A 1 160 ? -3.307 -9.383 -1.930 1.00 96.44 160 LEU A CA 1
ATOM 1293 C C . LEU A 1 160 ? -3.453 -10.877 -2.230 1.00 96.44 160 LEU A C 1
ATOM 1295 O O . LEU A 1 160 ? -4.017 -11.644 -1.450 1.00 96.44 160 LEU A O 1
ATOM 1299 N N . GLY A 1 161 ? -2.933 -11.298 -3.377 1.00 95.12 161 GLY A N 1
ATOM 1300 C CA . GLY A 1 161 ? -2.722 -12.686 -3.761 1.00 95.12 161 GLY A CA 1
ATOM 1301 C C . GLY A 1 161 ? -1.269 -13.116 -3.554 1.00 95.12 161 GLY A C 1
ATOM 1302 O O . GLY A 1 161 ? -0.405 -12.323 -3.183 1.00 95.12 161 GLY A O 1
ATOM 1303 N N . ASP A 1 162 ? -1.016 -14.401 -3.786 1.00 94.88 162 ASP A N 1
ATOM 1304 C CA . ASP A 1 162 ? 0.314 -15.010 -3.652 1.00 94.88 162 ASP A CA 1
ATOM 1305 C C . ASP A 1 162 ? 0.940 -15.381 -5.004 1.00 94.88 162 ASP A C 1
ATOM 1307 O O . ASP A 1 162 ? 2.145 -15.604 -5.079 1.00 94.88 162 ASP A O 1
ATOM 1311 N N . GLU A 1 163 ? 0.120 -15.497 -6.053 1.00 92.38 163 GLU A N 1
ATOM 1312 C CA . GLU A 1 163 ? 0.513 -15.970 -7.381 1.00 92.38 163 GLU A CA 1
ATOM 1313 C C . GLU A 1 163 ? -0.318 -15.261 -8.460 1.00 92.38 163 GLU A C 1
ATOM 1315 O O . GLU A 1 163 ? -1.526 -15.053 -8.292 1.00 92.38 163 GLU A O 1
ATOM 1320 N N . GLU A 1 164 ? 0.330 -14.913 -9.571 1.00 88.94 164 GLU A N 1
ATOM 1321 C CA . GLU A 1 164 ? -0.321 -14.357 -10.758 1.00 88.94 164 GLU A CA 1
ATOM 1322 C C . GLU A 1 164 ? -1.074 -15.461 -11.518 1.00 88.94 164 GLU A C 1
ATOM 1324 O O . GLU A 1 164 ? -0.532 -16.539 -11.780 1.00 88.94 164 GLU A O 1
ATOM 1329 N N . LYS A 1 165 ? -2.335 -15.212 -11.887 1.00 81.88 165 LYS A N 1
ATOM 1330 C CA . LYS A 1 165 ? -3.098 -16.129 -12.742 1.00 81.88 165 LYS A CA 1
ATOM 1331 C C . LYS A 1 165 ? -2.772 -15.856 -14.203 1.00 81.88 165 LYS A C 1
ATOM 1333 O O . LYS A 1 165 ? -3.126 -14.804 -14.727 1.00 81.88 165 LYS A O 1
ATOM 1338 N N . THR A 1 166 ? -2.131 -16.835 -14.832 1.00 64.75 166 THR A N 1
ATOM 1339 C CA . THR A 1 166 ? -1.806 -16.857 -16.265 1.00 64.75 166 THR A CA 1
ATOM 1340 C C . THR A 1 166 ? -2.972 -17.335 -17.124 1.00 64.75 166 THR A C 1
ATOM 1342 O O . THR A 1 166 ? -3.762 -18.183 -16.644 1.00 64.75 166 THR A O 1
#

Solvent-accessible surface area (backbone atoms only — not comparable to full-atom values): 9819 Å² total; per-residue (Å²): 134,84,82,89,80,86,79,82,91,78,90,76,92,74,83,82,73,83,79,73,87,51,75,69,66,58,60,71,48,49,67,59,59,53,55,62,66,71,66,74,82,66,67,64,70,62,55,54,51,36,50,53,50,30,53,52,54,53,49,50,52,50,53,32,32,77,70,64,71,29,28,94,52,68,48,63,65,70,53,52,42,56,28,51,77,70,75,43,61,47,36,25,70,75,32,59,46,100,81,37,38,20,31,43,72,50,40,27,68,56,25,46,54,38,26,60,56,32,51,69,69,76,78,68,50,73,48,23,55,51,48,27,23,30,53,88,13,48,78,46,75,44,48,32,87,80,40,56,86,85,29,65,49,73,49,50,44,81,57,28,14,82,56,74,69,128

Radius of gyration: 22.32 Å; Cα contacts (8 Å, |Δi|>4): 198; chains: 1; bounding box: 38×50×75 Å

Secondary structure (DSSP, 8-state):
-PPP-PPPP----------PPPHHHHHHHHHHHHHHHHS--S-HHHHHHHHHHHHHHHHHHHHHHHTTSS-SSPP-HHHHHHHHHTT--B-GGGGEETTEEPPEEEEHHHHHHHHHHHHTTSS-----EEEEEBTTS-EEEEEGGGSPTT-EEEE-GGGB-SS---